Protein AF-A0A4U9URP3-F1 (afdb_monomer_lite)

Secondary structure (DSSP, 8-state):
----TT-SSHHHHHHHHHHHHHHHHHHHHHHHHHHHHHHHHTT-EEE---TT--HHHHHHHHHHHEETTEE-SEEE--GGGTTTS-TT--

InterPro domains:
  IPR011343 Deoxyribose-phosphate aldolase [PTHR10889] (15-87)
  IPR013785 Aldolase-type TIM barrel [G3DSA:3.20.20.70] (30-90)

Radius of gyration: 26.32 Å; chains: 1; bounding box: 78×25×53 Å

Organism: Serratia fonticola (NCBI:txid47917)

Foldseek 3Di:
DDDPPPPDDPVVVVVVVVVVVVVVVVVVVVVVVLVVVLVCLQADAQEDEDPPDDLVNLQVQLVVCDDPSHHHNHYYYDPVNVVSRDPNSD

Sequence (90 aa):
MLAWEDYPARYLQGTKSARQHQNAQLESFMTELTAAAQRALNLMDLTTLNEDDTDEKVIALCRQANSPAGHTAAICIYPRFIPIAPQNAA

Structure (mmCIF, N/CA/C/O backbone):
data_AF-A0A4U9URP3-F1
#
_entry.id   AF-A0A4U9URP3-F1
#
loop_
_atom_site.group_PDB
_atom_site.id
_atom_site.type_symbol
_atom_site.label_atom_id
_atom_site.label_alt_id
_atom_site.label_comp_id
_atom_site.label_asym_id
_atom_site.label_entity_id
_atom_site.label_seq_id
_atom_site.pdbx_PDB_ins_code
_atom_site.Cartn_x
_atom_site.Cartn_y
_atom_site.Cartn_z
_atom_site.occupancy
_atom_site.B_iso_or_equiv
_atom_site.auth_seq_id
_atom_site.auth_comp_id
_atom_site.auth_asym_id
_atom_site.auth_atom_id
_atom_site.pdbx_PDB_model_num
ATOM 1 N N . MET A 1 1 ? 61.122 -14.086 -38.150 1.00 40.75 1 MET A N 1
ATOM 2 C CA . MET A 1 1 ? 60.755 -13.397 -36.896 1.00 40.75 1 MET A CA 1
ATOM 3 C C . MET A 1 1 ? 59.691 -12.363 -37.247 1.00 40.75 1 MET A C 1
ATOM 5 O O . MET A 1 1 ? 60.009 -11.202 -37.440 1.00 40.75 1 MET A O 1
ATOM 9 N N . LEU A 1 2 ? 58.465 -12.825 -37.512 1.00 42.44 2 LEU A N 1
ATOM 10 C CA . LEU A 1 2 ? 57.360 -11.972 -37.961 1.00 42.44 2 LEU A CA 1
ATOM 11 C C . LEU A 1 2 ? 56.549 -11.544 -36.738 1.00 42.44 2 LEU A C 1
ATOM 13 O O . LEU A 1 2 ? 56.239 -12.373 -35.884 1.00 42.44 2 LEU A O 1
ATOM 17 N N . ALA A 1 3 ? 56.299 -10.241 -36.659 1.00 43.91 3 ALA A N 1
ATOM 18 C CA . ALA A 1 3 ? 55.685 -9.541 -35.543 1.00 43.91 3 ALA A CA 1
ATOM 19 C C . ALA A 1 3 ? 54.317 -10.135 -35.171 1.00 43.91 3 ALA A C 1
ATOM 21 O O . ALA A 1 3 ? 53.368 -10.096 -35.951 1.00 43.91 3 ALA A O 1
ATOM 22 N N . TRP A 1 4 ? 54.237 -10.686 -33.962 1.00 49.38 4 TRP A N 1
ATOM 23 C CA . TRP A 1 4 ? 53.031 -11.233 -33.334 1.00 49.38 4 TRP A CA 1
ATOM 24 C C . TRP A 1 4 ? 52.312 -10.200 -32.447 1.00 49.38 4 TRP A C 1
ATOM 26 O O . TRP A 1 4 ? 51.354 -10.540 -31.760 1.00 49.38 4 TRP A O 1
ATOM 36 N N . GLU A 1 5 ? 52.748 -8.940 -32.456 1.00 47.78 5 GLU A N 1
ATOM 37 C CA . GLU A 1 5 ? 52.287 -7.924 -31.500 1.00 47.78 5 GLU A CA 1
ATOM 38 C C . GLU A 1 5 ? 51.025 -7.156 -31.940 1.00 47.78 5 GLU A C 1
ATOM 40 O O . GLU A 1 5 ? 50.450 -6.428 -31.138 1.00 47.78 5 GLU A O 1
ATOM 45 N N . ASP A 1 6 ? 50.524 -7.363 -33.166 1.00 48.41 6 ASP A N 1
ATOM 46 C CA . ASP A 1 6 ? 49.429 -6.551 -33.742 1.00 48.41 6 ASP A CA 1
ATOM 47 C C . ASP A 1 6 ? 48.050 -7.258 -33.790 1.00 48.41 6 ASP A C 1
ATOM 49 O O . ASP A 1 6 ? 47.139 -6.903 -34.546 1.00 48.41 6 ASP A O 1
ATOM 53 N N . TYR A 1 7 ? 47.871 -8.302 -32.972 1.00 56.84 7 TYR A N 1
ATOM 54 C CA . TYR A 1 7 ? 46.620 -9.063 -32.840 1.00 56.84 7 TYR A CA 1
ATOM 55 C C . TYR A 1 7 ? 46.075 -9.037 -31.393 1.00 56.84 7 TYR A C 1
ATOM 57 O O . TYR A 1 7 ? 46.240 -10.019 -30.672 1.00 56.84 7 TYR A O 1
ATOM 65 N N . PRO A 1 8 ? 45.410 -7.947 -30.929 1.00 55.91 8 PRO A N 1
ATOM 66 C CA . PRO A 1 8 ? 44.408 -8.159 -29.866 1.00 55.91 8 PRO A CA 1
ATOM 67 C C . PRO A 1 8 ? 43.193 -7.202 -29.777 1.00 55.91 8 PRO A C 1
ATOM 69 O O . PRO A 1 8 ? 42.497 -7.249 -28.770 1.00 55.91 8 PRO A O 1
ATOM 72 N N . ALA A 1 9 ? 42.852 -6.346 -30.749 1.00 53.53 9 ALA A N 1
ATOM 73 C CA . ALA A 1 9 ? 41.711 -5.416 -30.546 1.00 53.53 9 ALA A CA 1
ATOM 74 C C . ALA A 1 9 ? 40.347 -5.921 -31.073 1.00 53.53 9 ALA A C 1
ATOM 76 O O . ALA A 1 9 ? 39.312 -5.757 -30.426 1.00 53.53 9 ALA A O 1
ATOM 77 N N . ARG A 1 10 ? 40.343 -6.574 -32.238 1.00 50.47 10 ARG A N 1
ATOM 78 C CA . ARG A 1 10 ? 39.125 -6.937 -32.998 1.00 50.47 10 ARG A CA 1
ATOM 79 C C . ARG A 1 10 ? 38.337 -8.114 -32.407 1.00 50.47 10 ARG A C 1
ATOM 81 O O . ARG A 1 10 ? 37.112 -8.084 -32.399 1.00 50.47 10 ARG A O 1
ATOM 88 N N . TYR A 1 11 ? 39.016 -9.105 -31.823 1.00 51.03 11 TYR A N 1
ATOM 89 C CA . TYR A 1 11 ? 38.357 -10.243 -31.155 1.00 51.03 11 TYR A CA 1
ATOM 90 C C . TYR A 1 11 ? 37.745 -9.884 -29.785 1.00 51.03 11 TYR A C 1
ATOM 92 O O . TYR A 1 11 ? 36.826 -10.556 -29.326 1.00 51.03 11 TYR A O 1
ATOM 100 N N . LEU A 1 12 ? 38.199 -8.799 -29.145 1.00 48.38 12 LEU A N 1
ATOM 101 C CA . LEU A 1 12 ? 37.657 -8.316 -27.866 1.00 48.38 12 LEU A CA 1
ATOM 102 C C . LEU A 1 12 ? 36.490 -7.324 -28.029 1.00 48.38 12 LEU A C 1
ATOM 104 O O . LEU A 1 12 ? 35.790 -7.041 -27.057 1.00 48.38 12 LEU A O 1
ATOM 108 N N . GLN A 1 13 ? 36.256 -6.785 -29.231 1.00 52.94 13 GLN A N 1
ATOM 109 C CA . GLN A 1 13 ? 35.142 -5.862 -29.495 1.00 52.94 13 GLN A CA 1
ATOM 110 C C . GLN A 1 13 ? 33.780 -6.574 -29.572 1.00 52.94 13 GLN A C 1
ATOM 112 O O . GLN A 1 13 ? 32.782 -6.013 -29.119 1.00 52.94 13 GLN A O 1
ATOM 117 N N . GLY A 1 14 ? 33.736 -7.826 -30.045 1.00 51.81 14 GLY A N 1
ATOM 118 C CA . GLY A 1 14 ? 32.490 -8.598 -30.167 1.00 51.81 14 GLY A CA 1
ATOM 119 C C . GLY A 1 14 ? 31.798 -8.894 -28.829 1.00 51.81 14 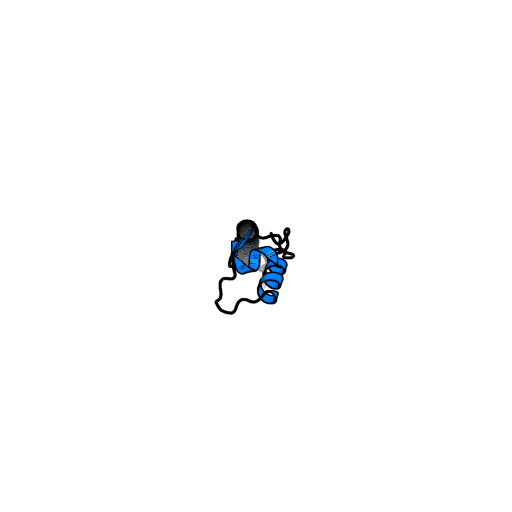GLY A C 1
ATOM 120 O O . GLY A 1 14 ? 30.573 -8.880 -28.745 1.00 51.81 14 GLY A O 1
ATOM 121 N N . THR A 1 15 ? 32.562 -9.083 -27.748 1.00 55.59 15 THR A N 1
ATOM 122 C CA . THR A 1 15 ? 32.003 -9.356 -26.409 1.00 55.59 15 THR A CA 1
ATOM 123 C C . THR A 1 15 ? 31.552 -8.091 -25.677 1.00 55.59 15 THR A C 1
ATOM 125 O O . THR A 1 15 ? 30.662 -8.160 -24.830 1.00 55.59 15 THR A O 1
ATOM 128 N N . LYS A 1 16 ? 32.126 -6.924 -26.006 1.00 58.06 16 LYS A N 1
ATOM 129 C CA . LYS A 1 16 ? 31.728 -5.630 -25.429 1.00 58.06 16 LYS A CA 1
ATOM 130 C C . LYS A 1 16 ? 30.383 -5.157 -25.973 1.00 58.06 16 LYS A C 1
ATOM 132 O O . LYS A 1 16 ? 29.544 -4.751 -25.179 1.00 58.06 16 LYS A O 1
ATOM 137 N N . SER A 1 17 ? 30.152 -5.282 -27.281 1.00 60.78 17 SER A N 1
ATOM 138 C CA . SER A 1 17 ? 28.882 -4.894 -27.912 1.00 60.78 17 SER A CA 1
ATOM 139 C C . SER A 1 17 ? 27.708 -5.750 -27.420 1.00 60.78 17 SER A C 1
ATOM 141 O O . SER A 1 17 ? 26.704 -5.198 -26.980 1.00 60.78 17 SER A O 1
ATOM 143 N N . ALA A 1 18 ? 27.855 -7.080 -27.364 1.00 63.44 18 ALA A N 1
ATOM 144 C CA . ALA A 1 18 ? 26.813 -7.958 -26.819 1.00 63.44 18 ALA A CA 1
ATOM 145 C C . ALA A 1 18 ? 26.480 -7.630 -25.349 1.00 63.44 18 ALA A C 1
ATOM 147 O O . ALA A 1 18 ? 25.312 -7.558 -24.971 1.00 63.44 18 ALA A O 1
ATOM 148 N N . ARG A 1 19 ? 27.504 -7.348 -24.529 1.00 65.50 19 ARG A N 1
ATOM 149 C CA . ARG A 1 19 ? 27.328 -6.938 -23.127 1.00 65.50 19 ARG A CA 1
ATOM 150 C C . ARG A 1 19 ? 26.658 -5.562 -23.002 1.00 65.50 19 ARG A C 1
ATOM 152 O O . ARG A 1 19 ? 25.831 -5.373 -22.120 1.00 65.50 19 ARG A O 1
ATOM 159 N N . GLN A 1 20 ? 26.976 -4.619 -23.889 1.00 71.75 20 GLN A N 1
ATOM 160 C CA . GLN A 1 20 ? 26.341 -3.296 -23.930 1.00 71.75 20 GLN A CA 1
ATOM 161 C C . GLN A 1 20 ? 24.858 -3.380 -24.306 1.00 71.75 20 GLN A C 1
ATOM 163 O O . GLN A 1 20 ? 24.039 -2.750 -23.645 1.00 71.75 20 GLN A O 1
ATOM 168 N N . HIS A 1 21 ? 24.497 -4.192 -25.304 1.00 70.94 21 HIS A N 1
ATOM 169 C CA . HIS A 1 21 ? 23.094 -4.412 -25.669 1.00 70.94 21 HIS A CA 1
ATOM 170 C C . HIS A 1 21 ? 22.300 -5.046 -24.527 1.00 70.94 21 HIS A C 1
ATOM 172 O O . HIS A 1 21 ? 21.184 -4.618 -24.246 1.00 70.94 21 HIS A O 1
ATOM 178 N N . GLN A 1 22 ? 22.894 -6.012 -23.825 1.00 76.50 22 GLN A N 1
ATOM 179 C CA . GLN A 1 22 ? 22.239 -6.647 -22.688 1.00 76.50 22 GLN A CA 1
ATOM 180 C C . GLN A 1 22 ? 22.022 -5.675 -21.521 1.00 76.50 22 GLN A C 1
ATOM 182 O O . GLN A 1 22 ? 20.941 -5.667 -20.940 1.00 76.50 22 GLN A O 1
ATOM 187 N N . ASN A 1 23 ? 23.000 -4.816 -21.215 1.00 84.62 23 ASN A N 1
ATOM 188 C CA . ASN A 1 23 ? 22.843 -3.782 -20.188 1.00 84.62 23 ASN A CA 1
ATOM 189 C C . ASN A 1 23 ? 21.739 -2.780 -20.555 1.00 84.62 23 ASN A C 1
ATOM 191 O O . ASN A 1 23 ? 20.870 -2.517 -19.732 1.00 84.62 23 ASN A O 1
ATOM 195 N N . ALA A 1 24 ? 21.710 -2.302 -21.802 1.00 86.50 24 ALA A N 1
ATOM 196 C CA . ALA A 1 24 ? 20.667 -1.389 -22.273 1.00 86.50 24 ALA A CA 1
ATOM 197 C C . ALA A 1 24 ? 19.265 -2.025 -22.219 1.00 86.50 24 ALA A C 1
ATOM 199 O O . ALA A 1 24 ? 18.283 -1.373 -21.867 1.00 86.50 24 ALA A O 1
ATOM 200 N N . GLN A 1 25 ? 19.159 -3.318 -22.532 1.00 87.88 25 GLN A N 1
ATOM 201 C CA . GLN A 1 25 ? 17.894 -4.044 -22.454 1.00 87.88 25 GLN A CA 1
ATOM 202 C C . GLN A 1 25 ? 17.432 -4.250 -21.003 1.00 87.88 25 GLN A C 1
ATOM 204 O O . GLN A 1 25 ? 16.239 -4.146 -20.726 1.00 87.88 25 GLN A O 1
ATOM 209 N N . LEU A 1 26 ? 18.358 -4.494 -20.068 1.00 89.88 26 LEU A N 1
ATOM 210 C CA . LEU A 1 26 ? 18.061 -4.565 -18.633 1.00 89.88 26 LEU A CA 1
ATOM 211 C C . LEU A 1 26 ? 17.618 -3.205 -18.074 1.00 89.88 26 LEU A C 1
ATOM 213 O O . LEU A 1 26 ? 16.658 -3.151 -17.308 1.00 89.88 26 LEU A O 1
ATOM 217 N N . GLU A 1 27 ? 18.271 -2.115 -18.481 1.00 92.44 27 GLU A N 1
ATOM 218 C CA . GLU A 1 27 ? 17.892 -0.743 -18.115 1.00 92.44 27 GLU A CA 1
ATOM 219 C C . GLU A 1 27 ? 16.491 -0.390 -18.630 1.00 92.44 27 GLU A C 1
ATOM 221 O O . GLU A 1 27 ? 15.654 0.110 -17.874 1.00 92.44 27 GLU A O 1
ATOM 226 N N . SER A 1 28 ? 16.203 -0.714 -19.895 1.00 93.50 28 SER A N 1
ATOM 227 C CA . SER A 1 28 ? 14.874 -0.534 -20.485 1.00 93.50 28 SER A CA 1
ATOM 228 C C . SER A 1 28 ? 13.817 -1.356 -19.744 1.00 93.50 28 SER A C 1
ATOM 230 O O . SER A 1 28 ? 12.791 -0.808 -19.350 1.00 93.50 28 SER A O 1
ATOM 232 N N . PHE A 1 29 ? 14.086 -2.634 -19.466 1.00 95.94 29 PHE A N 1
ATOM 233 C CA . PHE A 1 29 ? 13.158 -3.491 -18.729 1.00 95.94 29 PHE A CA 1
ATOM 234 C C . PHE A 1 29 ? 12.871 -2.964 -17.316 1.00 95.94 29 PHE A C 1
ATOM 236 O O . PHE A 1 29 ? 11.715 -2.913 -16.903 1.00 95.94 29 PHE A O 1
ATOM 243 N N . MET A 1 30 ? 13.903 -2.534 -16.583 1.00 96.38 30 MET A N 1
ATOM 244 C CA . MET A 1 30 ? 13.739 -1.968 -15.241 1.00 96.38 30 MET A CA 1
ATOM 245 C C . MET A 1 30 ? 12.921 -0.669 -15.265 1.00 96.38 30 MET A C 1
ATOM 247 O O . MET A 1 30 ? 12.106 -0.433 -14.371 1.00 96.38 30 MET A O 1
ATOM 251 N N . THR A 1 31 ? 13.099 0.155 -16.300 1.00 97.00 31 THR A N 1
ATOM 252 C CA . THR A 1 31 ? 12.339 1.399 -16.483 1.00 97.00 31 THR A CA 1
ATOM 253 C C . THR A 1 31 ? 10.854 1.108 -16.699 1.00 97.00 31 THR A C 1
ATOM 255 O O . THR A 1 31 ? 10.013 1.668 -15.996 1.00 97.00 31 THR A O 1
ATOM 258 N N . GLU A 1 32 ? 10.527 0.174 -17.595 1.00 97.88 32 GLU A N 1
ATOM 259 C CA . GLU A 1 32 ? 9.142 -0.244 -17.848 1.00 97.88 32 GLU A CA 1
ATOM 260 C C . GLU A 1 32 ? 8.501 -0.884 -16.613 1.00 97.88 32 GLU A C 1
ATOM 262 O O . GLU A 1 32 ? 7.355 -0.584 -16.273 1.00 97.88 32 GLU A O 1
ATOM 267 N N . LEU A 1 33 ? 9.250 -1.718 -15.885 1.00 98.00 33 LEU A N 1
ATOM 268 C CA . LEU A 1 33 ? 8.769 -2.326 -14.646 1.00 98.00 33 LEU A CA 1
ATOM 269 C C . LEU A 1 33 ? 8.468 -1.268 -13.580 1.00 98.00 33 LEU A C 1
ATOM 271 O O . LEU A 1 33 ? 7.441 -1.347 -12.909 1.00 98.00 33 LEU A O 1
ATOM 275 N N . THR A 1 34 ? 9.327 -0.257 -13.451 1.00 97.69 34 THR A N 1
ATOM 276 C CA . THR A 1 34 ? 9.119 0.854 -12.512 1.00 97.69 34 THR A CA 1
ATOM 277 C C . THR A 1 34 ? 7.889 1.675 -12.898 1.00 97.69 34 THR A C 1
ATOM 279 O O . THR A 1 34 ? 7.072 1.997 -12.037 1.00 97.69 34 THR A O 1
ATOM 282 N N . ALA A 1 35 ? 7.697 1.958 -14.189 1.00 97.88 35 ALA A N 1
ATOM 283 C CA . ALA A 1 35 ? 6.517 2.666 -14.680 1.00 97.88 35 ALA A CA 1
ATOM 284 C C . ALA A 1 35 ? 5.223 1.870 -14.433 1.00 97.88 35 ALA A C 1
ATOM 286 O O . ALA A 1 35 ? 4.218 2.426 -13.981 1.00 97.88 35 ALA A O 1
ATOM 287 N N . ALA A 1 36 ? 5.254 0.556 -14.670 1.00 98.31 36 ALA A N 1
ATOM 288 C CA . ALA A 1 36 ? 4.140 -0.336 -14.374 1.00 98.31 36 ALA A CA 1
ATOM 289 C C . ALA A 1 36 ? 3.840 -0.393 -12.868 1.00 98.31 36 ALA A C 1
ATOM 291 O O . ALA A 1 36 ? 2.675 -0.303 -12.482 1.00 98.31 36 ALA A O 1
ATOM 292 N N . ALA A 1 37 ? 4.868 -0.478 -12.019 1.00 98.00 37 ALA A N 1
ATOM 293 C CA . ALA A 1 37 ? 4.722 -0.478 -10.565 1.00 98.00 37 ALA A CA 1
ATOM 294 C C . ALA A 1 37 ? 4.124 0.839 -10.050 1.00 98.00 37 ALA A C 1
ATOM 296 O O . ALA A 1 37 ? 3.189 0.811 -9.252 1.00 98.00 37 ALA A O 1
ATOM 297 N N . GLN A 1 38 ? 4.587 1.983 -10.560 1.00 98.12 38 GLN A N 1
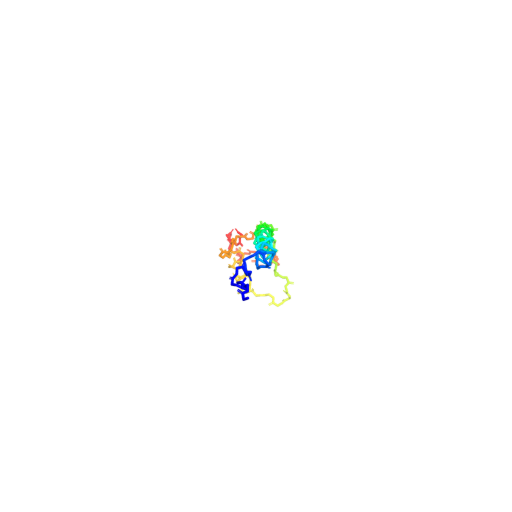ATOM 298 C CA . GLN A 1 38 ? 4.036 3.291 -10.205 1.00 98.12 38 GLN A CA 1
ATOM 299 C C . GLN A 1 38 ? 2.558 3.404 -10.586 1.00 98.12 38 GLN A C 1
ATOM 301 O O . GLN A 1 38 ? 1.739 3.902 -9.814 1.00 98.12 38 GLN A O 1
ATOM 306 N N . ARG A 1 39 ? 2.197 2.920 -11.779 1.00 98.06 39 ARG A N 1
ATOM 307 C CA . ARG A 1 39 ? 0.804 2.895 -12.226 1.00 98.06 39 ARG A CA 1
ATOM 308 C C . ARG A 1 39 ? -0.049 1.973 -11.361 1.00 98.06 39 ARG A C 1
ATOM 310 O O . ARG A 1 39 ? -1.175 2.336 -11.042 1.00 98.06 39 ARG A O 1
ATOM 317 N N . ALA A 1 40 ? 0.469 0.798 -11.008 1.00 98.19 40 ALA A N 1
ATOM 318 C CA . ALA A 1 40 ? -0.230 -0.147 -10.148 1.00 98.19 40 ALA A CA 1
ATOM 319 C C . ALA A 1 40 ? -0.486 0.451 -8.759 1.00 98.19 40 ALA A C 1
ATOM 321 O O . ALA A 1 40 ? -1.599 0.331 -8.258 1.00 98.19 40 ALA A O 1
ATOM 322 N N . LEU A 1 41 ? 0.500 1.145 -8.181 1.00 97.50 41 LEU A N 1
ATOM 323 C CA . LEU A 1 41 ? 0.362 1.834 -6.897 1.00 97.50 41 LEU A CA 1
ATOM 324 C C . LEU A 1 41 ? -0.792 2.846 -6.928 1.00 97.50 41 LEU A C 1
ATOM 326 O O . LEU A 1 41 ? -1.710 2.747 -6.121 1.00 97.50 41 LEU A O 1
ATOM 330 N N . ASN A 1 42 ? -0.806 3.735 -7.924 1.00 96.75 42 ASN A N 1
ATOM 331 C CA . ASN A 1 42 ? -1.812 4.797 -8.057 1.00 96.75 42 ASN A CA 1
ATOM 332 C C . ASN A 1 42 ? -3.239 4.291 -8.357 1.00 96.75 42 ASN A C 1
ATOM 334 O O . ASN A 1 42 ? -4.169 5.091 -8.409 1.00 96.75 42 ASN A O 1
ATOM 338 N N . LEU A 1 43 ? -3.413 2.995 -8.627 1.00 97.44 43 LEU A N 1
ATOM 339 C CA . LEU A 1 43 ? -4.700 2.354 -8.920 1.00 97.44 43 LEU A CA 1
ATOM 340 C C . LEU A 1 43 ? -5.085 1.309 -7.864 1.00 97.44 43 LEU A C 1
ATOM 342 O O . LEU A 1 43 ? -6.038 0.559 -8.063 1.00 97.44 43 LEU A O 1
ATOM 346 N N . MET A 1 44 ? -4.321 1.215 -6.776 1.00 97.56 44 MET A N 1
ATOM 347 C CA . MET A 1 44 ? -4.509 0.197 -5.753 1.00 97.56 44 MET A CA 1
ATOM 348 C C . MET A 1 44 ? -5.532 0.634 -4.705 1.00 97.56 44 MET A C 1
ATOM 350 O O . MET A 1 44 ? -5.431 1.735 -4.168 1.00 97.56 44 MET A O 1
ATOM 354 N N . ASP A 1 45 ? -6.432 -0.280 -4.346 1.00 97.62 45 ASP A N 1
ATOM 355 C CA . ASP A 1 45 ? -7.214 -0.201 -3.113 1.00 97.62 45 ASP A CA 1
ATOM 356 C C . ASP A 1 45 ? -6.460 -0.967 -2.018 1.00 97.62 45 ASP A C 1
ATOM 358 O O . ASP A 1 45 ? -6.472 -2.204 -1.963 1.00 97.62 45 ASP A O 1
ATOM 362 N N . LEU A 1 46 ? -5.748 -0.247 -1.151 1.00 97.50 46 LEU A N 1
ATOM 363 C CA . LEU A 1 46 ? -4.946 -0.868 -0.101 1.00 97.50 46 LEU A CA 1
ATOM 364 C C . LEU A 1 46 ? -5.865 -1.451 0.981 1.00 97.50 46 LEU A C 1
ATOM 366 O O . LEU A 1 46 ? -6.628 -0.733 1.623 1.00 97.50 46 LEU A O 1
ATOM 370 N N . THR A 1 47 ? -5.821 -2.768 1.168 1.00 97.62 47 THR A N 1
ATOM 371 C CA . THR A 1 47 ? -6.891 -3.504 1.860 1.00 97.62 47 THR A CA 1
ATOM 372 C C . THR A 1 47 ? -6.420 -4.118 3.181 1.00 97.62 47 THR A C 1
ATOM 374 O O . THR A 1 47 ? -5.401 -4.805 3.210 1.00 97.62 47 THR A O 1
ATOM 377 N N . THR A 1 48 ? -7.205 -3.955 4.254 1.00 97.94 48 THR A N 1
ATOM 378 C CA . THR A 1 48 ? -7.170 -4.836 5.438 1.00 97.94 48 THR A CA 1
ATOM 379 C C . THR A 1 48 ? -8.594 -5.219 5.824 1.00 97.94 48 THR A C 1
ATOM 381 O O . THR A 1 48 ? -9.450 -4.360 6.033 1.00 97.94 48 THR A O 1
ATOM 384 N N . LEU A 1 49 ? -8.865 -6.522 5.836 1.00 98.00 49 LEU A N 1
ATOM 385 C CA . LEU A 1 49 ? -10.184 -7.091 6.120 1.00 98.00 49 LEU A CA 1
ATOM 386 C C . LEU A 1 49 ? -10.041 -8.349 6.984 1.00 98.00 49 LEU A C 1
ATOM 388 O O . LEU A 1 49 ? -10.621 -9.396 6.694 1.00 98.00 49 LEU A O 1
ATOM 392 N N . ASN A 1 50 ? -9.272 -8.244 8.064 1.00 97.88 50 ASN A N 1
ATOM 393 C CA . ASN A 1 50 ? -9.028 -9.337 9.000 1.00 97.88 50 ASN A CA 1
ATOM 394 C C . ASN A 1 50 ? -10.004 -9.287 10.186 1.00 97.88 50 ASN A C 1
ATOM 396 O O . ASN A 1 50 ? -10.477 -8.222 10.596 1.00 97.88 50 ASN A O 1
ATOM 400 N N . GLU A 1 51 ? -10.308 -10.448 10.767 1.00 97.12 51 GLU A N 1
ATOM 401 C CA . GLU A 1 51 ? -11.180 -10.539 11.950 1.00 97.12 51 GLU A CA 1
ATOM 402 C C . GLU A 1 51 ? -10.594 -9.795 13.160 1.00 97.12 51 GLU A C 1
ATOM 404 O O . GLU A 1 51 ? -11.334 -9.209 13.947 1.00 97.12 51 GLU A O 1
ATOM 409 N N . ASP A 1 52 ? -9.265 -9.766 13.267 1.00 97.06 52 ASP A N 1
ATOM 410 C CA . ASP A 1 52 ? -8.503 -9.169 14.363 1.00 97.06 52 ASP A CA 1
ATOM 411 C C . ASP A 1 52 ? -7.994 -7.748 14.048 1.00 97.06 52 ASP A C 1
ATOM 413 O O . ASP A 1 52 ? -7.038 -7.271 14.671 1.00 97.06 52 ASP A O 1
ATOM 417 N N . ASP A 1 53 ? -8.576 -7.069 13.054 1.00 97.94 53 ASP A N 1
ATOM 418 C CA . ASP A 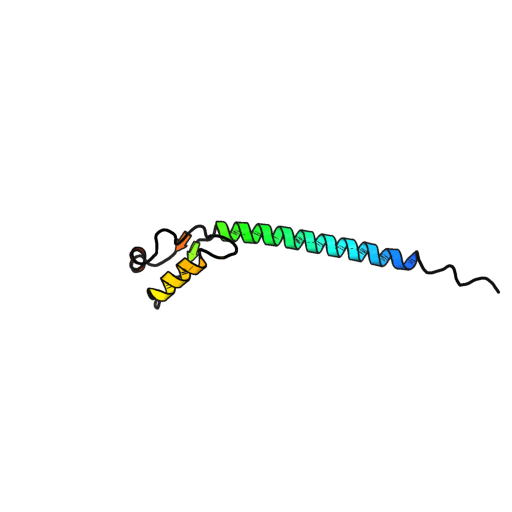1 53 ? -8.242 -5.673 12.774 1.00 97.94 53 ASP A CA 1
ATOM 419 C C . ASP A 1 53 ? -8.567 -4.782 13.982 1.00 97.94 53 ASP A C 1
ATOM 421 O O . ASP A 1 53 ? -9.607 -4.929 14.630 1.00 97.94 53 ASP A O 1
ATOM 425 N N . THR A 1 54 ? -7.669 -3.838 14.257 1.00 98.00 54 THR A N 1
ATOM 426 C CA . THR A 1 54 ? -7.795 -2.829 15.315 1.00 98.00 54 THR A CA 1
ATOM 427 C C . THR A 1 54 ? -7.645 -1.435 14.718 1.00 98.00 54 THR A C 1
ATOM 429 O O . THR A 1 54 ? -7.152 -1.280 13.594 1.00 98.00 54 THR A O 1
ATOM 432 N N . ASP A 1 55 ? -8.022 -0.410 15.478 1.00 97.50 55 ASP A N 1
ATOM 433 C CA . ASP A 1 55 ? -7.884 0.987 15.060 1.00 97.50 55 ASP A CA 1
ATOM 434 C C . ASP A 1 55 ? -6.427 1.322 14.697 1.00 97.50 55 ASP A C 1
ATOM 436 O O . ASP A 1 55 ? -6.166 1.981 13.691 1.00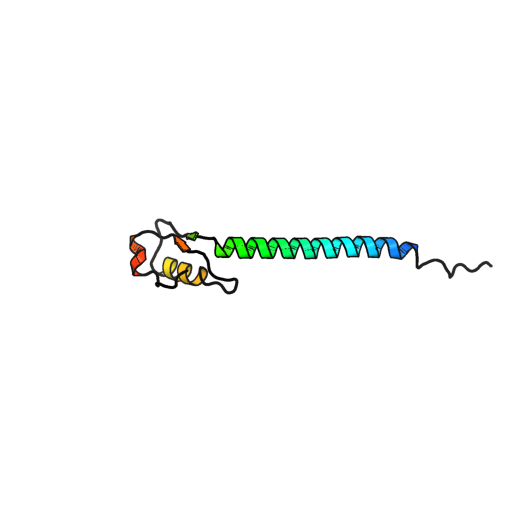 97.50 55 ASP A O 1
ATOM 440 N N . GLU A 1 56 ? -5.451 0.801 15.448 1.00 97.19 56 GLU A N 1
ATOM 441 C CA . GLU A 1 56 ? -4.023 1.008 15.186 1.00 97.19 56 GLU A CA 1
ATOM 442 C C . GLU A 1 56 ? -3.586 0.404 13.850 1.00 97.19 56 GLU A C 1
ATOM 444 O O . GLU A 1 56 ? -2.816 1.036 13.121 1.00 97.19 56 GLU A O 1
ATOM 449 N N . LYS A 1 57 ? -4.077 -0.797 13.508 1.00 97.31 57 LYS A N 1
ATOM 450 C CA . LYS A 1 57 ? -3.783 -1.447 12.220 1.00 97.31 57 LYS A CA 1
ATOM 451 C C . LYS A 1 57 ? -4.353 -0.636 11.060 1.00 97.31 57 LYS A C 1
ATOM 453 O O . LYS A 1 57 ? -3.658 -0.429 10.069 1.00 97.31 57 LYS A O 1
ATOM 458 N N . VAL A 1 58 ? -5.573 -0.119 11.198 1.00 97.06 58 VAL A N 1
ATOM 459 C CA . VAL A 1 58 ? -6.194 0.720 10.163 1.00 97.06 58 VAL A CA 1
ATOM 460 C C . VAL A 1 58 ? -5.479 2.065 10.033 1.00 97.06 58 VAL A C 1
ATOM 462 O O . VAL A 1 58 ? -5.185 2.489 8.918 1.00 97.06 58 VAL A O 1
ATOM 465 N N . ILE A 1 59 ? -5.107 2.720 11.136 1.00 95.81 59 ILE A N 1
ATOM 466 C CA . ILE A 1 59 ? -4.309 3.956 11.089 1.00 95.81 59 ILE A CA 1
ATOM 467 C C . ILE A 1 59 ? -2.948 3.696 10.429 1.00 95.81 59 ILE A C 1
ATOM 469 O O . ILE A 1 59 ? -2.476 4.514 9.636 1.00 95.81 59 ILE A O 1
ATOM 473 N N . ALA A 1 60 ? -2.310 2.562 10.725 1.00 96.19 60 ALA A N 1
ATOM 474 C CA . ALA A 1 60 ? -1.068 2.166 10.073 1.00 96.19 60 ALA A CA 1
ATOM 475 C C . ALA A 1 60 ? -1.264 1.934 8.567 1.00 96.19 60 ALA A C 1
ATOM 477 O O . ALA A 1 60 ? -0.440 2.406 7.785 1.00 96.19 60 ALA A O 1
ATOM 478 N N . LEU A 1 61 ? -2.364 1.298 8.155 1.00 96.75 61 LEU A N 1
ATOM 479 C CA . LEU A 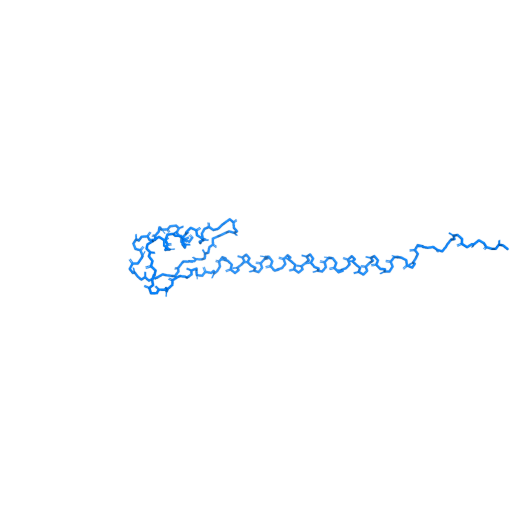1 61 ? -2.735 1.130 6.747 1.00 96.75 61 LEU A CA 1
ATOM 480 C C . LEU A 1 61 ? -2.882 2.485 6.040 1.00 96.75 61 LEU A C 1
ATOM 482 O O . LEU A 1 61 ? -2.310 2.686 4.975 1.00 96.75 61 LEU A O 1
ATOM 486 N N . CYS A 1 62 ? -3.565 3.448 6.665 1.00 95.75 62 CYS A N 1
ATOM 487 C CA . CYS A 1 62 ? -3.739 4.798 6.118 1.00 95.75 62 CYS A CA 1
ATOM 488 C C . CYS A 1 62 ? -2.398 5.526 5.932 1.00 95.75 62 CYS A C 1
ATOM 490 O O . CYS A 1 62 ? -2.217 6.286 4.987 1.00 95.75 62 CYS A O 1
ATOM 492 N N . ARG A 1 63 ? -1.425 5.289 6.821 1.00 94.88 63 ARG A N 1
ATOM 493 C CA . ARG A 1 63 ? -0.062 5.820 6.657 1.00 94.88 63 ARG A CA 1
ATOM 494 C C . ARG A 1 63 ? 0.688 5.131 5.519 1.00 94.88 63 ARG A C 1
ATOM 496 O O . ARG A 1 63 ? 1.459 5.790 4.839 1.00 94.88 63 ARG A O 1
ATOM 503 N N . GLN A 1 64 ? 0.480 3.830 5.317 1.00 95.56 64 GLN A N 1
ATOM 504 C CA . GLN A 1 64 ? 1.102 3.079 4.220 1.00 95.56 64 GLN A CA 1
ATOM 505 C C . GLN A 1 64 ? 0.547 3.480 2.852 1.00 95.56 64 GLN A C 1
ATOM 507 O O . GLN A 1 64 ? 1.311 3.546 1.894 1.00 95.56 64 GLN A O 1
ATOM 512 N N . ALA A 1 65 ? -0.749 3.784 2.779 1.00 95.94 65 ALA A N 1
ATOM 513 C CA . ALA A 1 65 ? -1.403 4.307 1.583 1.00 95.94 65 ALA A CA 1
ATOM 514 C C . ALA A 1 65 ? -0.763 5.617 1.085 1.00 95.94 65 ALA A C 1
ATOM 516 O O . ALA A 1 65 ? -0.720 5.859 -0.116 1.00 95.94 65 ALA A O 1
ATOM 517 N N . ASN A 1 66 ? -0.183 6.412 1.992 1.00 93.81 66 ASN A N 1
ATOM 518 C CA . ASN A 1 66 ? 0.623 7.595 1.691 1.00 93.81 66 ASN A CA 1
ATOM 519 C C . ASN A 1 66 ? 2.130 7.281 1.776 1.00 93.81 66 ASN A C 1
ATOM 521 O O . ASN A 1 66 ? 2.830 7.680 2.713 1.00 93.81 66 ASN A O 1
ATOM 525 N N . SER A 1 67 ? 2.629 6.508 0.813 1.00 93.06 67 SER A N 1
ATOM 526 C CA . SER A 1 67 ? 4.022 6.056 0.794 1.00 93.06 67 SER A CA 1
ATOM 527 C C . SER A 1 67 ? 4.959 7.072 0.117 1.00 93.06 67 SER A C 1
ATOM 529 O O . SER A 1 67 ? 4.524 7.860 -0.722 1.00 93.06 67 SER A O 1
ATOM 531 N N . PRO A 1 68 ? 6.284 7.010 0.357 1.00 94.56 68 PRO A N 1
ATOM 532 C CA . PRO A 1 68 ? 7.253 7.815 -0.396 1.00 94.56 68 PRO A CA 1
ATOM 533 C C . PRO A 1 68 ? 7.248 7.563 -1.912 1.00 94.56 68 PRO A C 1
ATOM 535 O O . PRO A 1 68 ? 7.709 8.411 -2.670 1.00 94.56 68 PRO A O 1
ATOM 538 N N . ALA A 1 69 ? 6.755 6.400 -2.354 1.00 94.25 69 ALA A N 1
ATOM 539 C CA . ALA A 1 69 ? 6.614 6.065 -3.769 1.00 94.25 69 ALA A CA 1
ATOM 540 C C . ALA A 1 69 ? 5.325 6.637 -4.388 1.00 94.25 69 ALA A C 1
ATOM 542 O O . ALA A 1 69 ? 5.135 6.548 -5.596 1.00 94.25 69 ALA A O 1
ATOM 543 N N . GLY A 1 70 ? 4.441 7.226 -3.583 1.00 93.19 70 GLY A N 1
ATOM 544 C CA . GLY A 1 70 ? 3.167 7.782 -4.016 1.00 93.19 70 GLY A CA 1
ATOM 545 C C . GLY A 1 70 ? 1.987 7.267 -3.202 1.00 93.19 70 GLY A C 1
ATOM 546 O O . GLY A 1 70 ? 2.131 6.474 -2.264 1.00 93.19 70 GLY A O 1
ATOM 547 N N . HIS A 1 71 ? 0.821 7.749 -3.613 1.00 94.56 71 HIS A N 1
ATOM 548 C CA . HIS A 1 71 ? -0.468 7.476 -3.002 1.00 94.56 71 HIS A CA 1
ATOM 549 C C . HIS A 1 71 ? -1.152 6.284 -3.661 1.00 94.56 71 HIS A C 1
ATOM 551 O O . HIS A 1 71 ? -1.088 6.120 -4.882 1.00 94.56 71 HIS A O 1
ATOM 557 N N . THR A 1 72 ? -1.842 5.478 -2.864 1.00 96.75 72 THR A N 1
ATOM 558 C CA . THR A 1 72 ? -2.806 4.506 -3.388 1.00 96.75 72 THR A CA 1
ATOM 559 C C . THR A 1 72 ? -4.099 5.204 -3.814 1.00 96.75 72 THR A C 1
ATOM 561 O O . THR A 1 72 ? -4.358 6.337 -3.419 1.00 96.75 72 THR A O 1
ATOM 564 N N . ALA A 1 73 ? -4.933 4.547 -4.622 1.00 96.19 73 ALA A N 1
ATOM 565 C CA . ALA A 1 73 ? -6.196 5.135 -5.078 1.00 96.19 73 ALA A CA 1
ATOM 566 C C . ALA A 1 73 ? -7.225 5.245 -3.946 1.00 96.19 73 ALA A C 1
ATOM 568 O O . ALA A 1 73 ? -7.967 6.225 -3.864 1.00 96.19 73 ALA A O 1
ATOM 569 N N . ALA A 1 74 ? -7.275 4.223 -3.092 1.00 96.06 74 ALA A N 1
ATOM 570 C CA . ALA A 1 74 ? -8.158 4.162 -1.941 1.00 96.06 74 ALA A CA 1
ATOM 571 C C . ALA A 1 74 ? -7.615 3.197 -0.880 1.00 96.06 74 ALA A C 1
ATOM 573 O O . ALA A 1 74 ? -6.615 2.503 -1.081 1.00 96.06 74 ALA A O 1
ATOM 574 N N . ILE A 1 75 ? -8.331 3.121 0.241 1.00 96.88 75 ILE A N 1
ATOM 575 C CA . ILE A 1 75 ? -8.210 2.034 1.211 1.00 96.88 75 ILE A CA 1
ATOM 576 C C . ILE A 1 75 ? -9.514 1.235 1.265 1.00 96.88 75 ILE A C 1
ATOM 578 O O . ILE A 1 75 ? -10.602 1.792 1.108 1.00 96.88 75 ILE A O 1
ATOM 582 N N . CYS A 1 76 ? -9.418 -0.062 1.543 1.00 97.75 76 CYS A N 1
ATOM 583 C CA . CYS A 1 76 ? -10.566 -0.942 1.742 1.00 97.75 76 CYS A CA 1
ATOM 584 C C . CYS A 1 76 ? -10.522 -1.545 3.154 1.00 97.75 76 CYS A C 1
ATOM 586 O O . CYS A 1 76 ? -9.606 -2.297 3.490 1.00 97.75 76 CYS A O 1
ATOM 588 N N . ILE A 1 77 ? -11.501 -1.179 3.987 1.00 97.75 77 ILE A N 1
ATOM 589 C CA . ILE A 1 77 ? -11.589 -1.523 5.415 1.00 97.75 77 ILE A CA 1
ATOM 590 C C . ILE A 1 77 ? -13.033 -1.848 5.811 1.00 97.75 77 ILE A C 1
ATOM 592 O O . ILE A 1 77 ? -13.982 -1.464 5.125 1.00 97.75 77 ILE A O 1
ATOM 596 N N . TYR A 1 78 ? -13.226 -2.516 6.951 1.00 98.25 78 TYR A N 1
ATOM 597 C CA . TYR A 1 78 ? -14.574 -2.762 7.470 1.00 98.25 78 TYR A CA 1
ATOM 598 C C . TYR A 1 78 ? -15.308 -1.462 7.861 1.00 98.25 78 TYR A C 1
ATOM 600 O O . TYR A 1 78 ? -14.681 -0.547 8.400 1.00 98.25 78 TYR A O 1
ATOM 608 N N . PRO A 1 79 ? -16.655 -1.406 7.736 1.00 97.88 79 PRO A N 1
ATOM 609 C CA . PRO A 1 79 ? -17.434 -0.191 8.002 1.00 97.88 79 PRO A CA 1
ATOM 610 C C . PRO A 1 79 ? -17.233 0.427 9.391 1.00 97.88 79 PRO A C 1
ATOM 612 O O . PRO A 1 79 ? -17.253 1.647 9.533 1.00 97.88 79 PRO A O 1
ATOM 615 N N . ARG A 1 80 ? -16.996 -0.406 10.414 1.00 97.12 80 ARG A N 1
ATOM 616 C CA . ARG A 1 80 ? -16.758 0.036 11.800 1.00 97.12 80 ARG A CA 1
ATOM 617 C C . ARG A 1 80 ? -15.541 0.959 11.954 1.00 97.12 80 ARG A C 1
ATOM 619 O O . ARG A 1 80 ? -15.504 1.732 12.901 1.00 97.12 80 ARG A O 1
ATOM 626 N N . PHE A 1 81 ? -14.586 0.899 11.024 1.00 97.31 81 PHE A N 1
ATOM 627 C CA . PHE A 1 81 ? -13.350 1.681 11.060 1.00 97.31 81 PHE A CA 1
ATOM 628 C C . PHE A 1 81 ? -13.393 2.959 10.216 1.00 97.31 81 PHE A C 1
ATOM 630 O O . PHE A 1 81 ? -12.476 3.771 10.295 1.00 97.31 81 PHE A O 1
ATOM 637 N N . ILE A 1 82 ? -14.451 3.186 9.431 1.00 95.31 82 ILE A N 1
ATOM 638 C CA . ILE A 1 82 ? -14.586 4.404 8.616 1.00 95.31 82 ILE A CA 1
ATOM 639 C C . ILE A 1 82 ? -14.419 5.694 9.452 1.00 95.31 82 ILE A C 1
ATOM 641 O O . ILE A 1 82 ? -13.729 6.593 8.981 1.00 95.31 82 ILE A O 1
ATOM 645 N N . PRO A 1 83 ? -14.962 5.819 10.685 1.00 95.12 83 PRO A N 1
ATOM 646 C CA . PRO A 1 83 ? -14.826 7.053 11.465 1.00 95.12 83 PRO A CA 1
ATOM 647 C C . PRO A 1 83 ? -13.402 7.365 11.944 1.00 95.12 83 PRO A C 1
ATOM 649 O O . PRO A 1 83 ? -13.097 8.531 12.189 1.00 95.12 83 PRO A O 1
ATOM 652 N N . ILE A 1 84 ? -12.552 6.345 12.116 1.00 94.50 84 ILE A N 1
ATOM 653 C CA . ILE A 1 84 ? -11.164 6.521 12.577 1.00 94.50 84 ILE A CA 1
ATOM 654 C C . ILE A 1 84 ? -10.181 6.685 11.416 1.00 94.50 84 ILE A C 1
ATOM 656 O O . ILE A 1 84 ? -9.050 7.127 11.625 1.00 94.50 84 ILE A O 1
ATOM 660 N N . ALA A 1 85 ? -10.603 6.353 10.193 1.00 91.31 85 ALA A N 1
ATOM 661 C CA . ALA A 1 85 ? -9.795 6.535 9.003 1.00 91.31 85 ALA A CA 1
ATOM 662 C C . ALA A 1 85 ? -9.727 8.037 8.677 1.00 91.31 85 ALA A C 1
ATOM 664 O O . ALA A 1 85 ? -10.766 8.681 8.494 1.00 91.31 85 ALA A O 1
ATOM 665 N N . PRO A 1 86 ? -8.527 8.637 8.622 1.00 83.38 86 PRO A N 1
ATOM 666 C CA . PRO A 1 86 ? -8.400 10.046 8.307 1.00 83.38 86 PRO A CA 1
ATOM 667 C C . PRO A 1 86 ? -8.835 10.301 6.856 1.00 83.38 86 PRO A C 1
ATOM 669 O O . PRO A 1 86 ? -8.644 9.472 5.971 1.00 83.38 86 PRO A O 1
ATOM 672 N N . GLN A 1 87 ? -9.415 11.473 6.598 1.00 70.25 87 GLN A N 1
ATOM 673 C CA . GLN A 1 87 ? -9.988 11.826 5.287 1.00 70.25 87 GLN A CA 1
ATOM 674 C C . GLN A 1 87 ? -8.960 11.842 4.142 1.00 70.25 87 GLN A C 1
ATOM 676 O O . GLN A 1 87 ? -9.336 11.766 2.980 1.00 70.25 87 GLN A O 1
ATOM 681 N N . ASN A 1 88 ? -7.67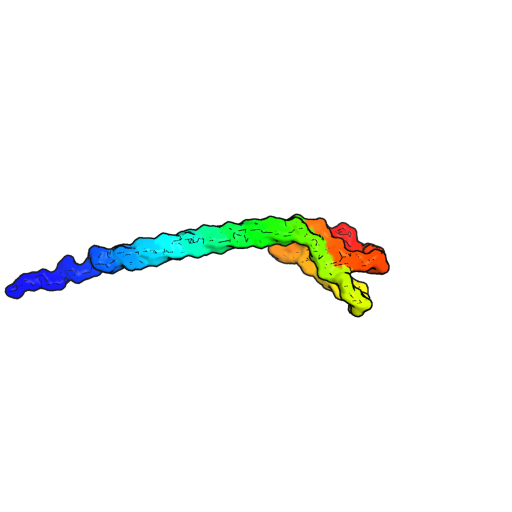4 11.932 4.474 1.00 64.88 88 ASN A N 1
ATOM 682 C CA . ASN A 1 88 ? -6.528 11.928 3.568 1.00 64.88 88 ASN A CA 1
ATOM 683 C C . ASN A 1 88 ? -5.768 10.587 3.575 1.00 64.88 88 ASN A C 1
ATOM 685 O O . ASN A 1 88 ? -4.564 10.560 3.337 1.00 64.88 88 ASN A O 1
ATOM 689 N N . ALA A 1 89 ? -6.451 9.487 3.902 1.00 63.97 89 ALA A N 1
ATOM 690 C CA . ALA A 1 89 ? -5.887 8.138 3.871 1.00 63.97 89 ALA A CA 1
ATOM 691 C C . ALA A 1 89 ? -5.663 7.575 2.454 1.00 63.97 89 ALA A C 1
ATOM 693 O O . ALA A 1 89 ? -5.149 6.467 2.343 1.00 63.97 89 ALA A O 1
ATOM 694 N N . ALA A 1 90 ? -6.046 8.304 1.404 1.00 56.03 90 ALA A N 1
ATOM 695 C CA . ALA A 1 90 ? -5.729 8.016 0.008 1.00 56.03 90 ALA A CA 1
ATOM 696 C C . ALA A 1 90 ? -4.983 9.222 -0.572 1.00 56.03 90 ALA A C 1
ATOM 698 O O . ALA A 1 90 ? -5.566 10.333 -0.547 1.00 56.03 90 ALA A O 1
#

pLDDT: mean 84.43, std 18.64, range [40.75, 98.31]